Protein AF-A0A0W0WQD1-F1 (afdb_monomer_lite)

Structure (mmCIF, N/CA/C/O backbone):
data_AF-A0A0W0WQD1-F1
#
_entry.id   AF-A0A0W0WQD1-F1
#
loop_
_atom_site.group_PDB
_atom_site.id
_atom_site.type_symbol
_atom_site.label_atom_id
_atom_site.label_alt_id
_atom_site.label_comp_id
_atom_site.label_asym_id
_atom_site.label_entity_id
_atom_site.label_seq_id
_atom_site.pdbx_PDB_ins_code
_atom_site.Cartn_x
_atom_site.Cartn_y
_atom_site.Cartn_z
_atom_site.occupancy
_atom_site.B_iso_or_equiv
_atom_site.auth_seq_id
_atom_site.auth_comp_id
_atom_site.auth_asym_id
_atom_site.auth_atom_id
_atom_site.pdbx_PDB_model_num
ATOM 1 N N . MET A 1 1 ? 31.471 -8.391 -26.612 1.00 75.56 1 MET A N 1
ATOM 2 C CA . MET A 1 1 ? 30.830 -8.882 -25.367 1.00 75.56 1 MET A CA 1
ATOM 3 C C . MET A 1 1 ? 31.229 -8.081 -24.124 1.00 75.56 1 MET A C 1
ATOM 5 O O . MET A 1 1 ? 30.337 -7.552 -23.484 1.00 75.56 1 MET A O 1
ATOM 9 N N . LYS A 1 2 ? 32.525 -7.912 -23.798 1.00 87.12 2 LYS A N 1
ATOM 10 C CA . LYS A 1 2 ? 32.964 -7.146 -22.604 1.00 87.12 2 LYS A CA 1
ATOM 11 C C . LYS A 1 2 ? 32.498 -5.682 -22.585 1.00 87.12 2 LYS A C 1
ATOM 13 O O . LYS A 1 2 ? 31.957 -5.241 -21.582 1.00 87.12 2 LYS A O 1
ATOM 18 N N . ILE A 1 3 ? 32.649 -4.962 -23.701 1.00 92.75 3 ILE A N 1
ATOM 19 C CA . ILE A 1 3 ? 32.207 -3.558 -23.816 1.00 92.75 3 ILE A CA 1
ATOM 20 C C . ILE A 1 3 ? 30.686 -3.452 -23.641 1.00 92.75 3 ILE A C 1
ATOM 22 O O . ILE A 1 3 ? 30.219 -2.634 -22.865 1.00 92.75 3 ILE A O 1
ATOM 26 N N . PHE A 1 4 ? 29.921 -4.343 -24.280 1.00 93.69 4 PHE A N 1
ATOM 27 C CA . PHE A 1 4 ? 28.462 -4.395 -24.138 1.00 93.69 4 PHE A CA 1
ATOM 28 C C . PHE A 1 4 ? 28.016 -4.640 -22.686 1.00 93.69 4 PHE A C 1
ATOM 30 O O . PHE A 1 4 ? 27.150 -3.933 -22.182 1.00 93.69 4 PHE A O 1
ATOM 37 N N . LEU A 1 5 ? 28.645 -5.592 -21.988 1.00 94.31 5 LEU A N 1
ATOM 38 C CA . LEU A 1 5 ? 28.373 -5.848 -20.569 1.00 94.31 5 LEU A CA 1
ATOM 39 C C . LEU A 1 5 ? 28.715 -4.638 -19.687 1.00 94.31 5 LEU A C 1
ATOM 41 O O . LEU A 1 5 ? 27.951 -4.307 -18.784 1.00 94.31 5 LEU A O 1
ATOM 45 N N . LEU A 1 6 ? 29.830 -3.955 -19.969 1.00 95.81 6 LEU A N 1
ATOM 46 C CA . LEU A 1 6 ? 30.227 -2.746 -19.247 1.00 95.81 6 LEU A CA 1
ATOM 47 C C . LEU A 1 6 ? 29.213 -1.612 -19.451 1.00 95.81 6 LEU A C 1
ATOM 49 O O . LEU A 1 6 ? 28.844 -0.945 -18.489 1.00 95.81 6 LEU A O 1
ATOM 53 N N . SER A 1 7 ? 28.718 -1.428 -20.677 1.00 93.62 7 SER A N 1
ATOM 54 C CA . SER A 1 7 ? 27.679 -0.441 -20.980 1.00 93.62 7 SER A CA 1
ATOM 55 C C . SER A 1 7 ? 26.364 -0.739 -20.254 1.00 93.62 7 SER A C 1
ATOM 57 O O . SER A 1 7 ? 25.750 0.183 -19.724 1.00 93.62 7 SER A O 1
ATOM 59 N N . LEU A 1 8 ? 25.948 -2.009 -20.173 1.00 95.19 8 LEU A N 1
ATOM 60 C CA . LEU A 1 8 ? 24.752 -2.404 -19.417 1.00 95.19 8 LEU A CA 1
ATOM 61 C C . LEU A 1 8 ? 24.898 -2.122 -17.917 1.00 95.19 8 LEU A C 1
ATOM 63 O O . LEU A 1 8 ? 23.981 -1.577 -17.304 1.00 95.19 8 LEU A O 1
ATOM 67 N N . LEU A 1 9 ? 26.056 -2.448 -17.336 1.00 95.69 9 LEU A N 1
ATOM 68 C CA . LEU A 1 9 ? 26.356 -2.152 -15.934 1.00 95.69 9 LEU A CA 1
ATOM 69 C C . LEU A 1 9 ? 26.352 -0.647 -15.660 1.00 95.69 9 LEU A C 1
ATOM 71 O O . LEU A 1 9 ? 25.719 -0.205 -14.703 1.00 95.69 9 LEU A O 1
ATOM 75 N N . LEU A 1 10 ? 27.004 0.143 -16.517 1.00 96.44 10 LEU A N 1
ATOM 76 C CA . LEU A 1 10 ? 27.026 1.598 -16.385 1.00 96.44 10 LEU A CA 1
ATOM 77 C C . LEU A 1 10 ? 25.613 2.188 -16.478 1.00 96.44 10 LEU A C 1
ATOM 79 O O . LEU A 1 10 ? 25.259 3.050 -15.680 1.00 96.44 10 LEU A O 1
ATOM 83 N N . GLY A 1 11 ? 24.790 1.686 -17.402 1.00 95.31 11 GLY A N 1
ATOM 84 C CA . GLY A 1 11 ? 23.385 2.073 -17.517 1.00 95.31 11 GLY A CA 1
ATOM 85 C C . GLY A 1 11 ? 22.581 1.749 -16.256 1.00 95.31 11 GLY A C 1
ATOM 86 O O . GLY A 1 11 ? 21.853 2.605 -15.761 1.00 95.31 11 GLY A O 1
ATOM 87 N N . ALA A 1 12 ? 22.747 0.551 -15.688 1.00 92.69 12 ALA A N 1
ATOM 88 C CA . ALA A 1 12 ? 22.064 0.159 -14.456 1.00 92.69 12 ALA A CA 1
ATOM 89 C C . ALA A 1 12 ? 22.465 1.042 -13.261 1.00 92.69 12 ALA A C 1
ATOM 91 O O . ALA A 1 12 ? 21.597 1.488 -12.511 1.00 92.69 12 ALA A O 1
ATOM 92 N N . VAL A 1 13 ? 23.761 1.346 -13.115 1.00 94.56 13 VAL A N 1
ATOM 93 C CA . VAL A 1 13 ? 24.268 2.263 -12.079 1.00 94.56 13 VAL A CA 1
ATOM 94 C C . VAL A 1 13 ? 23.736 3.680 -12.294 1.00 94.56 13 VAL A C 1
ATOM 96 O O . VAL A 1 13 ? 23.320 4.336 -11.344 1.00 94.56 13 VAL A O 1
ATOM 99 N N . LEU A 1 14 ? 23.691 4.159 -13.537 1.00 95.12 14 LEU A N 1
ATOM 100 C CA . LEU A 1 14 ? 23.145 5.480 -13.832 1.00 95.12 14 LEU A CA 1
ATOM 101 C C . LEU A 1 14 ? 21.660 5.570 -13.452 1.00 95.12 14 LEU A C 1
ATOM 103 O O . LEU A 1 14 ? 21.243 6.558 -12.851 1.00 95.12 14 LEU A O 1
ATOM 107 N N . VAL A 1 15 ? 20.870 4.531 -13.742 1.00 91.62 15 VAL A N 1
ATOM 108 C CA . VAL A 1 15 ? 19.455 4.477 -13.349 1.00 91.62 15 VAL A CA 1
ATOM 109 C C . VAL A 1 15 ? 19.307 4.541 -11.830 1.00 91.62 15 VAL A C 1
ATOM 111 O O . VAL A 1 15 ? 18.496 5.328 -11.348 1.00 91.62 15 VAL A O 1
ATOM 114 N N . THR A 1 16 ? 20.085 3.779 -11.056 1.00 90.25 16 THR A N 1
ATOM 115 C CA . THR A 1 16 ? 19.981 3.818 -9.585 1.00 90.25 16 THR A CA 1
ATOM 116 C C . THR A 1 16 ? 20.394 5.172 -9.011 1.00 90.25 16 THR A C 1
ATOM 118 O O . THR A 1 16 ? 19.722 5.673 -8.110 1.00 90.25 16 THR A O 1
ATOM 121 N N . VAL A 1 17 ? 21.431 5.805 -9.570 1.00 92.81 17 VAL A N 1
ATOM 122 C CA . VAL A 1 17 ? 21.848 7.168 -9.204 1.00 92.81 17 VAL A CA 1
ATOM 123 C C . VAL A 1 17 ? 20.726 8.170 -9.477 1.00 92.81 17 VAL A C 1
ATOM 125 O O . VAL A 1 17 ? 20.361 8.934 -8.586 1.00 92.81 17 VAL A O 1
ATOM 128 N N . ILE A 1 18 ? 20.116 8.137 -10.665 1.00 93.00 18 ILE A N 1
ATOM 129 C CA . ILE A 1 18 ? 18.986 9.017 -11.000 1.00 93.00 18 ILE A CA 1
ATOM 130 C C . ILE A 1 18 ? 17.827 8.800 -10.021 1.00 93.00 18 ILE A C 1
ATOM 132 O O . ILE A 1 18 ? 17.283 9.768 -9.495 1.00 93.00 18 ILE A O 1
ATOM 136 N N . MET A 1 19 ? 17.468 7.549 -9.724 1.00 91.19 19 MET A N 1
ATOM 137 C CA . MET A 1 19 ? 16.377 7.265 -8.786 1.00 91.19 19 MET A CA 1
ATOM 138 C C . MET A 1 19 ? 16.678 7.773 -7.371 1.00 91.19 19 MET A C 1
ATOM 140 O O . MET A 1 19 ? 15.763 8.233 -6.691 1.00 91.19 19 MET A O 1
ATOM 144 N N . HIS A 1 20 ? 17.940 7.735 -6.936 1.00 89.81 20 HIS A N 1
ATOM 145 C CA . HIS A 1 20 ? 18.350 8.258 -5.634 1.00 89.81 20 HIS A CA 1
ATOM 146 C C . HIS A 1 20 ? 18.206 9.784 -5.544 1.00 89.81 20 HIS A C 1
ATOM 148 O O . HIS A 1 20 ? 17.643 10.289 -4.574 1.00 89.81 20 HIS A O 1
ATOM 154 N N . PHE A 1 21 ? 18.670 10.520 -6.559 1.00 93.56 21 PHE A N 1
ATOM 155 C CA . PHE A 1 21 ? 18.615 11.989 -6.563 1.00 93.56 21 PHE A CA 1
ATOM 156 C C . PHE A 1 21 ? 17.235 12.554 -6.927 1.00 93.56 21 PHE A C 1
ATOM 158 O O . PHE A 1 21 ? 16.922 13.688 -6.569 1.00 93.56 21 PHE A O 1
ATOM 165 N N . PHE A 1 22 ? 16.385 11.769 -7.592 1.00 92.12 22 PHE A N 1
ATOM 166 C CA . PHE A 1 22 ? 15.058 12.196 -8.034 1.00 92.12 22 PHE A CA 1
ATOM 167 C C . PHE A 1 22 ? 13.954 11.220 -7.586 1.00 92.12 22 PHE A C 1
ATOM 169 O O . PHE A 1 22 ? 13.251 10.630 -8.416 1.00 92.12 22 PHE A O 1
ATOM 176 N N . PRO A 1 23 ? 13.713 11.078 -6.268 1.00 84.94 23 PRO A N 1
ATOM 177 C CA . PRO A 1 23 ? 12.810 10.060 -5.727 1.00 84.94 23 PRO A CA 1
ATOM 178 C C . PRO A 1 23 ? 11.335 10.268 -6.091 1.00 84.94 23 PRO A C 1
ATOM 180 O O . PRO A 1 23 ? 10.509 9.376 -5.919 1.00 84.94 23 PRO A O 1
ATOM 183 N N . LYS A 1 24 ? 10.979 11.439 -6.627 1.00 88.44 24 LYS A N 1
ATOM 184 C CA . LYS A 1 24 ? 9.610 11.756 -7.049 1.00 88.44 24 LYS A CA 1
ATOM 185 C C . LYS A 1 24 ? 9.290 11.358 -8.494 1.00 88.44 24 LYS A C 1
ATOM 187 O O . LYS A 1 24 ? 8.121 11.409 -8.856 1.00 88.44 24 LYS A O 1
ATOM 192 N N . ILE A 1 25 ? 10.261 10.919 -9.308 1.00 88.19 25 ILE A N 1
ATOM 193 C CA . ILE A 1 25 ? 10.026 10.567 -10.730 1.00 88.19 25 ILE A CA 1
ATOM 194 C C . ILE A 1 25 ? 8.904 9.531 -10.884 1.00 88.19 25 ILE A C 1
ATOM 196 O O . ILE A 1 25 ? 8.029 9.657 -11.747 1.00 88.19 25 ILE A O 1
ATOM 200 N N . ASN A 1 26 ? 8.904 8.528 -10.009 1.00 89.50 26 ASN A N 1
ATOM 201 C CA . ASN A 1 26 ? 7.939 7.433 -10.031 1.00 89.50 26 ASN A CA 1
ATOM 202 C C . ASN A 1 26 ? 6.811 7.594 -9.008 1.00 89.50 26 ASN A C 1
ATOM 204 O O . ASN A 1 26 ? 5.978 6.697 -8.878 1.00 89.50 26 ASN A O 1
ATOM 208 N N . TYR A 1 27 ? 6.744 8.738 -8.322 1.00 91.62 27 TYR A N 1
ATOM 209 C CA . TYR A 1 27 ? 5.624 9.029 -7.442 1.00 91.62 27 TYR A CA 1
ATOM 210 C C . TYR A 1 27 ? 4.354 9.232 -8.265 1.00 91.62 27 TYR A C 1
ATOM 212 O O . TYR A 1 27 ? 4.353 9.928 -9.285 1.00 91.62 27 TYR A O 1
ATOM 220 N N . ARG A 1 28 ? 3.259 8.631 -7.814 1.00 93.50 28 ARG A N 1
ATOM 221 C CA . ARG A 1 28 ? 1.928 8.799 -8.390 1.00 93.50 28 ARG A CA 1
ATOM 222 C C . ARG A 1 28 ? 0.925 8.908 -7.249 1.00 93.50 28 ARG A C 1
ATOM 224 O O . ARG A 1 28 ? 1.056 8.214 -6.239 1.00 93.50 28 ARG A O 1
ATOM 231 N N . SER A 1 29 ? -0.057 9.782 -7.428 1.00 93.94 29 SER A N 1
ATOM 232 C CA . SER A 1 29 ? -1.150 9.967 -6.477 1.00 93.94 29 SER A CA 1
ATOM 233 C C . SER A 1 29 ? -1.981 8.695 -6.322 1.00 93.94 29 SER A C 1
ATOM 235 O O . SER A 1 29 ? -1.924 7.794 -7.165 1.00 93.94 29 SER A O 1
ATOM 237 N N . MET A 1 30 ? -2.745 8.638 -5.233 1.00 95.75 30 MET A N 1
ATOM 238 C CA . MET A 1 30 ? -3.670 7.545 -4.959 1.00 95.75 30 MET A CA 1
ATOM 239 C C . MET A 1 30 ? -4.612 7.331 -6.154 1.00 95.75 30 MET A C 1
ATOM 241 O O . MET A 1 30 ? -5.152 8.314 -6.666 1.00 95.75 30 MET A O 1
ATOM 245 N N . PRO A 1 31 ? -4.798 6.086 -6.629 1.00 94.06 31 PRO A N 1
ATOM 246 C CA . PRO A 1 31 ? -5.745 5.820 -7.701 1.00 94.06 31 PRO A CA 1
ATOM 247 C C . PRO A 1 31 ? -7.178 6.085 -7.226 1.00 94.06 31 PRO A C 1
ATOM 249 O O . PRO A 1 31 ? -7.544 5.730 -6.104 1.00 94.06 31 PRO A O 1
ATOM 252 N N . GLU A 1 32 ? -7.988 6.683 -8.097 1.00 93.56 32 GLU A N 1
ATOM 253 C CA . GLU A 1 32 ? -9.424 6.853 -7.863 1.00 93.56 32 GLU A CA 1
ATOM 254 C C . GLU A 1 32 ? -10.094 5.491 -7.623 1.00 93.56 32 GLU A C 1
ATOM 256 O O . GLU A 1 32 ? -9.730 4.491 -8.248 1.00 93.56 32 GLU A O 1
ATOM 261 N N . GLY A 1 33 ? -11.054 5.443 -6.697 1.00 94.00 33 GLY A N 1
ATOM 262 C CA . GLY A 1 33 ? -11.783 4.217 -6.364 1.00 94.00 33 GLY A CA 1
ATOM 263 C C . GLY A 1 33 ? -11.055 3.259 -5.411 1.00 94.00 33 GLY A C 1
ATOM 264 O O . GLY A 1 33 ? -11.589 2.186 -5.122 1.00 94.00 33 GLY A O 1
ATOM 265 N N . LEU A 1 34 ? -9.848 3.588 -4.918 1.00 95.62 34 LEU A N 1
ATOM 266 C CA . LEU A 1 34 ? -9.084 2.698 -4.029 1.00 95.62 34 LEU A CA 1
ATOM 267 C C . LEU A 1 34 ? -9.877 2.324 -2.768 1.00 95.62 34 LEU A C 1
ATOM 269 O O . LEU A 1 34 ? -10.024 1.138 -2.457 1.00 95.62 34 LEU A O 1
ATOM 273 N N . CYS A 1 35 ? -10.390 3.320 -2.045 1.00 96.25 35 CYS A N 1
ATOM 274 C CA . CYS A 1 35 ? -11.122 3.099 -0.798 1.00 96.25 35 CYS A CA 1
ATOM 275 C C . CYS A 1 35 ? -12.475 2.420 -1.036 1.00 96.25 35 CYS A C 1
ATOM 277 O O . CYS A 1 35 ? -12.977 1.704 -0.173 1.00 96.25 35 CYS A O 1
ATOM 279 N N . GLU A 1 36 ? -13.043 2.560 -2.225 1.00 94.75 36 GLU A N 1
ATOM 280 C CA . GLU A 1 36 ? -14.289 1.931 -2.653 1.00 94.75 36 GLU A CA 1
ATOM 281 C C . GLU A 1 36 ? -14.065 0.506 -3.183 1.00 94.75 36 GLU A C 1
ATOM 283 O O . GLU A 1 36 ? -15.028 -0.205 -3.459 1.00 94.75 36 GLU A O 1
ATOM 288 N N . GLY A 1 37 ? -12.804 0.078 -3.344 1.00 87.75 37 GLY A N 1
ATOM 289 C CA . GLY A 1 37 ? -12.461 -1.205 -3.964 1.00 87.75 37 GLY A CA 1
ATOM 290 C C . GLY A 1 37 ? -12.812 -1.263 -5.455 1.00 87.75 37 GLY A C 1
ATOM 291 O O . GLY A 1 37 ? -12.911 -2.345 -6.028 1.00 87.75 37 GLY A O 1
ATOM 292 N N . GLN A 1 38 ? -13.004 -0.104 -6.086 1.00 91.12 38 GLN A N 1
ATOM 293 C CA . GLN A 1 38 ? -13.417 0.052 -7.478 1.00 91.12 38 GLN A CA 1
ATOM 294 C C . GLN A 1 38 ? -12.197 0.315 -8.362 1.00 91.12 38 GLN A C 1
ATOM 296 O O . GLN A 1 38 ? -12.034 1.385 -8.943 1.00 91.12 38 GLN A O 1
ATOM 301 N N . LEU A 1 39 ? -11.314 -0.679 -8.453 1.00 91.00 39 LEU A N 1
ATOM 302 C CA . LEU A 1 39 ? -10.122 -0.624 -9.296 1.00 91.00 39 LEU A CA 1
ATOM 303 C C . LEU A 1 39 ? -10.320 -1.419 -10.589 1.00 91.00 39 LEU A C 1
ATOM 305 O O . LEU A 1 39 ? -11.145 -2.328 -10.686 1.00 91.00 39 LEU A O 1
ATOM 309 N N . SER A 1 40 ? -9.551 -1.070 -11.622 1.00 85.56 40 SER A N 1
ATOM 310 C CA . SER A 1 40 ? -9.645 -1.747 -12.914 1.00 85.56 40 SER A CA 1
ATOM 311 C C . SER A 1 40 ? -9.197 -3.206 -12.811 1.00 85.56 40 SER A C 1
ATOM 313 O O . SER A 1 40 ? -8.039 -3.489 -12.502 1.00 85.56 40 SER A O 1
ATOM 315 N N . SER A 1 41 ? -10.067 -4.130 -13.219 1.00 81.62 41 SER A N 1
ATOM 316 C CA . SER A 1 41 ? -9.758 -5.563 -13.339 1.00 81.62 41 SER A CA 1
ATOM 317 C C . SER A 1 41 ? -8.673 -5.890 -14.375 1.00 81.62 41 SER A C 1
ATOM 319 O O . SER A 1 41 ? -8.216 -7.026 -14.453 1.00 81.62 41 SER A O 1
ATOM 321 N N . LYS A 1 42 ? -8.235 -4.910 -15.180 1.00 84.88 42 LYS A N 1
ATOM 322 C CA . LYS A 1 42 ? -7.183 -5.090 -16.191 1.00 84.88 42 LYS A CA 1
ATOM 323 C C . LYS A 1 42 ? -5.779 -5.217 -15.602 1.00 84.88 42 LYS A C 1
ATOM 325 O O . LYS A 1 42 ? -4.872 -5.560 -16.350 1.00 84.88 42 LYS A O 1
ATOM 330 N N . LYS A 1 43 ? -5.562 -4.868 -14.333 1.00 86.06 43 LYS A N 1
A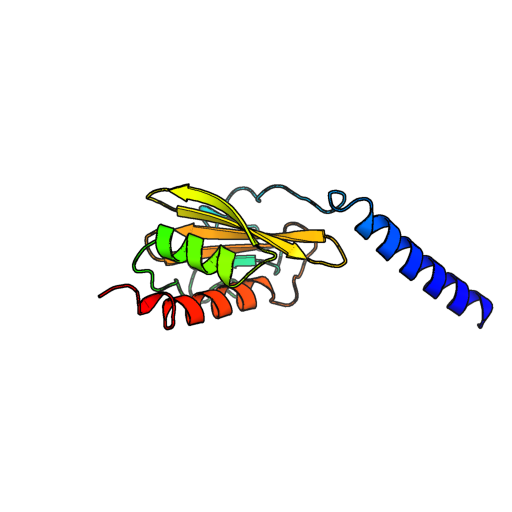TOM 331 C CA . LYS A 1 43 ? -4.252 -4.974 -13.676 1.00 86.06 43 LYS A CA 1
ATOM 332 C C . LYS A 1 43 ? -4.320 -6.008 -12.568 1.00 86.06 43 LYS A C 1
ATOM 334 O O . LYS A 1 43 ? -5.326 -6.068 -11.879 1.00 86.06 43 LYS A O 1
ATOM 339 N N . THR A 1 44 ? -3.230 -6.739 -12.358 1.00 88.69 44 THR A N 1
ATOM 340 C CA . THR A 1 44 ? -3.114 -7.752 -11.295 1.00 88.69 44 THR A CA 1
ATOM 341 C C . THR A 1 44 ? -2.401 -7.216 -10.053 1.00 88.69 44 THR A C 1
ATOM 343 O O . THR A 1 44 ? -2.018 -7.983 -9.177 1.00 88.69 44 THR A O 1
ATOM 346 N N . ASN A 1 45 ? -2.125 -5.912 -10.015 1.00 92.44 45 ASN A N 1
ATOM 347 C CA . ASN A 1 45 ? -1.245 -5.262 -9.047 1.00 92.44 45 ASN A CA 1
ATOM 348 C C . ASN A 1 45 ? -2.003 -4.602 -7.885 1.00 92.44 45 ASN A C 1
ATOM 350 O O . ASN A 1 45 ? -1.514 -3.635 -7.300 1.00 92.44 45 ASN A O 1
ATOM 354 N N . TRP A 1 46 ? -3.207 -5.081 -7.584 1.00 96.12 46 TRP A N 1
ATOM 355 C CA . TRP A 1 46 ? -4.034 -4.579 -6.496 1.00 96.12 46 TRP A CA 1
ATOM 356 C C . TRP A 1 46 ? -4.801 -5.713 -5.824 1.00 96.12 46 TRP A C 1
ATOM 358 O O . TRP A 1 46 ? -4.934 -6.809 -6.362 1.00 96.12 46 TRP A O 1
ATOM 368 N N . VAL A 1 47 ? -5.288 -5.449 -4.620 1.00 97.44 47 VAL A N 1
ATOM 369 C CA . VAL A 1 47 ? -6.153 -6.350 -3.863 1.00 97.44 47 VAL A CA 1
ATOM 370 C C . VAL A 1 47 ? -7.227 -5.554 -3.143 1.00 97.44 47 VAL A C 1
ATOM 372 O O . VAL A 1 47 ? -7.020 -4.388 -2.806 1.00 97.44 47 VAL A O 1
ATOM 375 N N . SER A 1 48 ? -8.373 -6.174 -2.888 1.00 97.88 48 SER A N 1
ATOM 376 C CA . SER A 1 48 ? -9.429 -5.580 -2.075 1.00 97.88 48 SER A CA 1
ATOM 377 C C . SER A 1 48 ? -10.253 -6.641 -1.361 1.00 97.88 48 SER A C 1
ATOM 379 O O . SER A 1 48 ? -10.481 -7.729 -1.871 1.00 97.88 48 SER A O 1
ATOM 381 N N . SER A 1 49 ? -10.740 -6.301 -0.181 1.00 97.94 49 SER A N 1
ATOM 382 C CA . SER A 1 49 ? -11.756 -7.074 0.541 1.00 97.94 49 SER A CA 1
ATOM 383 C C . SER A 1 49 ? -13.184 -6.798 0.065 1.00 97.94 49 SER A C 1
ATOM 385 O O . SER A 1 49 ? -14.104 -7.526 0.424 1.00 97.94 49 SER A O 1
ATOM 387 N N . GLN A 1 50 ? -13.372 -5.766 -0.764 1.00 96.19 50 GLN A N 1
ATOM 388 C CA . GLN A 1 50 ? -14.683 -5.301 -1.231 1.00 96.19 50 GLN A CA 1
ATOM 389 C C . GLN A 1 50 ? -15.105 -5.936 -2.567 1.00 96.19 50 GLN A C 1
ATOM 391 O O . GLN A 1 50 ? -16.178 -5.638 -3.088 1.00 96.19 50 GLN A O 1
ATOM 396 N N . VAL A 1 51 ? -14.281 -6.825 -3.128 1.00 95.94 51 VAL A N 1
ATOM 397 C CA . VAL A 1 51 ? -14.644 -7.654 -4.287 1.00 95.94 51 VAL A CA 1
ATOM 398 C C . VAL A 1 51 ? -15.189 -9.012 -3.840 1.00 95.94 51 VAL A C 1
ATOM 400 O O . VAL A 1 51 ? -15.108 -9.390 -2.673 1.00 95.94 51 VAL A O 1
ATOM 403 N N . LYS A 1 52 ? -15.759 -9.778 -4.775 1.00 95.81 52 LYS A N 1
ATOM 404 C CA . LYS A 1 52 ? -16.275 -11.124 -4.482 1.00 95.81 52 LYS A CA 1
ATOM 405 C C . LYS A 1 52 ? -15.147 -12.026 -3.975 1.00 95.81 52 LYS A C 1
ATOM 407 O O . LYS A 1 52 ? -14.065 -12.015 -4.543 1.00 95.81 52 LYS A O 1
ATOM 412 N N . ARG A 1 53 ? -15.433 -12.901 -3.003 1.00 96.56 53 ARG A N 1
ATOM 413 C CA . ARG A 1 53 ? -14.464 -13.890 -2.477 1.00 96.56 53 ARG A CA 1
ATOM 414 C C . ARG A 1 53 ? -13.828 -14.791 -3.539 1.00 96.56 53 ARG A C 1
ATOM 416 O O . ARG A 1 53 ? -12.726 -15.286 -3.345 1.00 96.56 53 ARG A O 1
ATOM 423 N N . THR A 1 54 ? -14.529 -15.019 -4.647 1.00 96.25 54 THR A N 1
ATOM 424 C CA . THR A 1 54 ? -14.051 -15.818 -5.784 1.00 96.25 54 THR A CA 1
ATOM 425 C C . THR A 1 54 ? -13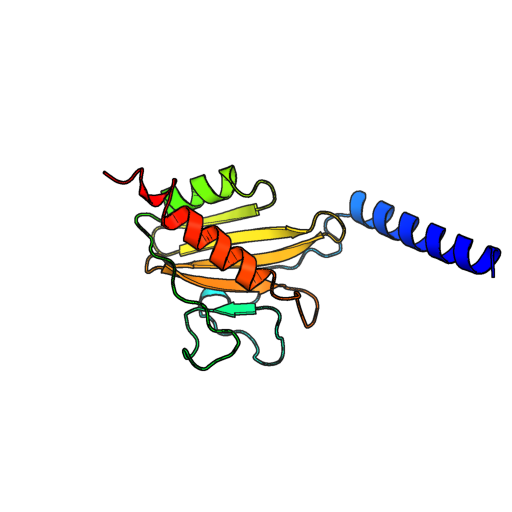.146 -15.034 -6.740 1.00 96.25 54 THR A C 1
ATOM 427 O O . THR A 1 54 ? -12.649 -15.610 -7.702 1.00 96.25 54 THR A O 1
ATOM 430 N N . ASP A 1 55 ? -12.980 -13.725 -6.538 1.00 95.25 55 ASP A N 1
ATOM 431 C CA . ASP A 1 55 ? -12.120 -12.871 -7.355 1.00 95.25 55 ASP A CA 1
ATOM 432 C C . ASP A 1 55 ? -10.648 -13.045 -6.954 1.00 95.25 55 ASP A C 1
ATOM 434 O O . ASP A 1 55 ? -10.310 -13.117 -5.772 1.00 95.25 55 ASP A O 1
ATOM 438 N N . THR A 1 56 ? -9.742 -13.065 -7.930 1.00 94.06 56 THR A N 1
ATOM 439 C CA . THR A 1 56 ? -8.296 -13.192 -7.690 1.00 94.06 56 THR A CA 1
ATOM 440 C C . THR A 1 56 ? -7.700 -12.012 -6.919 1.00 94.06 56 THR A C 1
ATOM 442 O O . THR A 1 56 ? -6.642 -12.154 -6.304 1.00 94.06 56 THR A O 1
ATOM 445 N N . HIS A 1 57 ? -8.360 -10.853 -6.929 1.00 95.94 57 HIS A N 1
ATOM 446 C CA . HIS A 1 57 ? -7.956 -9.665 -6.172 1.00 95.94 57 HIS A CA 1
ATOM 447 C C . HIS A 1 57 ? -8.467 -9.698 -4.726 1.00 95.94 57 HIS A C 1
ATOM 449 O O . HIS A 1 57 ? -8.084 -8.846 -3.926 1.00 95.94 57 HIS A O 1
ATOM 455 N N . TYR A 1 58 ? -9.297 -10.678 -4.358 1.00 97.00 58 TYR A N 1
ATOM 456 C CA . TYR A 1 58 ? -9.878 -10.738 -3.025 1.00 97.00 58 TYR A CA 1
ATOM 457 C C . TYR A 1 58 ? -8.823 -10.964 -1.934 1.00 97.00 58 TYR A C 1
ATOM 459 O O . TYR A 1 58 ? -7.957 -11.836 -2.058 1.00 97.00 58 TYR A O 1
ATOM 467 N N . VAL A 1 59 ? -8.921 -10.207 -0.843 1.00 97.56 59 VAL A N 1
ATOM 468 C CA . VAL A 1 59 ? -8.212 -10.430 0.429 1.00 97.56 59 VAL A CA 1
ATOM 469 C C . VAL A 1 59 ? -9.213 -10.391 1.577 1.00 97.56 59 VAL A C 1
ATOM 471 O O . VAL A 1 59 ? -10.159 -9.612 1.544 1.00 97.56 59 VAL A O 1
ATOM 474 N N . GLU A 1 60 ? -9.002 -11.199 2.615 1.00 97.00 60 GLU A N 1
ATOM 475 C CA . GLU A 1 60 ? -9.858 -11.130 3.805 1.00 97.00 60 GLU A CA 1
ATOM 476 C C . GLU A 1 60 ? -9.706 -9.768 4.509 1.00 97.00 60 GLU A C 1
ATOM 478 O O . GLU A 1 60 ? -8.562 -9.299 4.647 1.00 97.00 60 GLU A O 1
ATOM 483 N N . PRO A 1 61 ? -10.817 -9.167 4.992 1.00 96.62 61 PRO A N 1
ATOM 484 C CA . PRO A 1 61 ? -10.786 -7.979 5.837 1.00 96.62 61 PRO A CA 1
ATOM 485 C C . PRO A 1 61 ? -9.834 -8.128 7.029 1.00 96.62 61 PRO A C 1
ATOM 487 O O . PRO A 1 61 ? -9.565 -9.227 7.531 1.00 96.62 61 PRO A O 1
ATOM 490 N N . LEU A 1 62 ? -9.321 -6.997 7.497 1.00 95.62 62 LEU A N 1
ATOM 491 C CA . LEU A 1 62 ? -8.534 -6.928 8.720 1.00 95.62 62 LEU A CA 1
ATOM 492 C C . LEU A 1 62 ? -9.467 -6.993 9.932 1.00 95.62 62 LEU A C 1
ATOM 494 O O . LEU A 1 62 ? -10.582 -6.487 9.903 1.00 95.62 62 LEU A O 1
ATOM 498 N N . ARG A 1 63 ? -9.009 -7.605 11.024 1.00 92.75 63 ARG A N 1
ATOM 499 C CA . ARG A 1 63 ? -9.708 -7.524 12.312 1.00 92.75 63 ARG A CA 1
ATOM 500 C C . ARG A 1 63 ? -9.117 -6.351 13.072 1.00 92.75 63 ARG A C 1
ATOM 502 O O . ARG A 1 63 ? -7.995 -6.464 13.552 1.00 92.75 63 ARG A O 1
ATOM 509 N N . LEU A 1 64 ? -9.833 -5.235 13.103 1.00 87.69 64 LEU A N 1
ATOM 510 C CA . LEU A 1 64 ? -9.367 -3.996 13.717 1.00 87.69 64 LEU A CA 1
ATOM 511 C C . LEU A 1 64 ? -10.076 -3.770 15.047 1.00 87.69 64 LEU A C 1
ATOM 513 O O . LEU A 1 64 ? -11.286 -3.961 15.139 1.00 87.69 64 LEU A O 1
ATOM 517 N N . SER A 1 65 ? -9.320 -3.351 16.055 1.00 78.62 65 SER A N 1
ATOM 518 C CA . SER A 1 65 ? -9.855 -2.800 17.301 1.00 78.62 65 SER A CA 1
ATOM 519 C C . SER A 1 65 ? -10.041 -1.290 17.170 1.00 78.62 65 SER A C 1
ATOM 521 O O . SER A 1 65 ? -11.135 -0.774 17.379 1.00 78.62 65 SER A O 1
ATOM 523 N N . ASP A 1 66 ? -8.974 -0.603 16.763 1.00 87.62 66 ASP A N 1
ATOM 524 C CA . ASP A 1 66 ? -8.912 0.848 16.649 1.00 87.62 66 ASP A CA 1
ATOM 525 C C . ASP A 1 66 ? -7.997 1.289 15.490 1.00 87.62 66 ASP A C 1
ATOM 527 O O . ASP A 1 66 ? -6.930 0.713 15.241 1.00 87.62 66 ASP A O 1
ATOM 531 N N . ILE A 1 67 ? -8.428 2.319 14.759 1.00 91.44 67 ILE A N 1
ATOM 532 C CA . ILE A 1 67 ? -7.766 2.771 13.532 1.00 91.44 67 ILE A CA 1
ATOM 533 C C . ILE A 1 67 ? -6.558 3.671 13.814 1.00 91.44 67 ILE A C 1
ATOM 535 O O . ILE A 1 67 ? -5.572 3.625 13.073 1.00 91.44 67 ILE A O 1
ATOM 539 N N . GLU A 1 68 ? -6.586 4.441 14.905 1.00 91.62 68 GLU A N 1
ATOM 540 C CA . GLU A 1 68 ? -5.461 5.284 15.318 1.00 91.62 68 GLU A CA 1
ATOM 541 C C . GLU A 1 68 ? -4.297 4.436 15.838 1.00 91.62 68 GLU A C 1
ATOM 543 O O . GLU A 1 68 ? -3.137 4.639 15.463 1.00 91.62 68 GLU A O 1
ATOM 548 N N . THR A 1 69 ? -4.612 3.420 16.639 1.00 90.06 69 THR A N 1
ATOM 549 C CA . THR A 1 69 ? -3.663 2.414 17.122 1.00 90.06 69 THR A CA 1
ATOM 550 C C . THR A 1 69 ? -2.998 1.701 15.951 1.00 90.06 69 THR A C 1
ATOM 552 O O . THR A 1 69 ? -1.766 1.600 15.904 1.00 90.06 69 THR A O 1
ATOM 555 N N . LEU A 1 70 ? -3.782 1.289 14.945 1.00 91.56 70 LEU A N 1
ATOM 556 C CA . LEU A 1 70 ? -3.232 0.737 13.712 1.00 91.56 70 LEU A CA 1
ATOM 557 C C . LEU A 1 70 ? -2.294 1.737 13.025 1.00 91.56 70 LEU A C 1
ATOM 559 O O . LEU A 1 70 ? -1.185 1.357 12.654 1.00 91.56 70 LEU A O 1
ATOM 563 N N . ALA A 1 71 ? -2.688 3.005 12.883 1.00 94.00 71 ALA A N 1
ATOM 564 C CA . ALA A 1 71 ? -1.859 4.027 12.244 1.00 94.00 71 ALA A CA 1
ATOM 565 C C . ALA A 1 71 ? -0.481 4.162 12.903 1.00 94.00 71 ALA A C 1
ATOM 567 O O . ALA A 1 71 ? 0.548 4.201 12.219 1.00 94.00 71 ALA A O 1
ATOM 568 N N . ASN A 1 72 ? -0.452 4.204 14.234 1.00 91.56 72 ASN A N 1
ATOM 569 C CA . ASN A 1 72 ? 0.779 4.294 15.013 1.00 91.56 72 ASN A CA 1
ATOM 570 C C . ASN A 1 72 ? 1.635 3.034 14.852 1.00 91.56 72 ASN A C 1
ATOM 572 O O . ASN A 1 72 ? 2.844 3.120 14.618 1.00 91.56 72 ASN A O 1
ATOM 576 N N . CYS A 1 73 ? 1.002 1.863 14.875 1.00 91.56 73 CYS A N 1
ATOM 577 C CA . CYS A 1 73 ? 1.662 0.596 14.600 1.00 91.56 73 CYS A CA 1
ATOM 578 C C . CYS A 1 73 ? 2.277 0.530 13.198 1.00 91.56 73 CYS A C 1
ATOM 580 O O . CYS A 1 73 ? 3.417 0.084 13.050 1.00 91.56 73 CYS A O 1
ATOM 582 N N . LEU A 1 74 ? 1.561 0.993 12.171 1.00 93.12 74 LEU A N 1
ATOM 583 C CA . LEU A 1 74 ? 2.055 1.007 10.797 1.00 93.12 74 LEU A CA 1
ATOM 584 C C . LEU A 1 74 ? 3.300 1.889 10.667 1.00 93.12 74 LEU A C 1
ATOM 586 O O . LEU A 1 74 ? 4.292 1.443 10.092 1.00 93.12 74 LEU A O 1
ATOM 590 N N . LYS A 1 75 ? 3.294 3.085 11.268 1.00 92.44 75 LYS A N 1
ATOM 591 C CA . LYS A 1 75 ? 4.464 3.982 11.301 1.00 92.44 75 LYS A CA 1
ATOM 592 C C . LYS A 1 75 ? 5.676 3.326 11.972 1.00 92.44 75 LYS A C 1
ATOM 594 O O . LYS A 1 75 ? 6.796 3.475 11.492 1.00 92.44 75 LYS A O 1
ATOM 599 N N . LEU A 1 76 ? 5.460 2.581 13.059 1.00 91.06 76 LEU A N 1
ATOM 600 C CA . LEU A 1 76 ? 6.532 1.913 13.801 1.00 91.06 76 LEU A CA 1
ATOM 601 C C . LEU A 1 76 ? 7.096 0.689 13.061 1.00 91.06 76 LEU A C 1
ATOM 603 O O . LEU A 1 76 ? 8.304 0.458 13.065 1.00 91.06 76 LEU A O 1
ATOM 607 N N . LYS A 1 77 ? 6.225 -0.131 12.462 1.00 91.88 77 LYS A N 1
ATOM 608 C CA . LYS A 1 77 ? 6.593 -1.432 11.876 1.00 91.88 77 LYS A CA 1
ATOM 609 C C . LYS A 1 77 ? 6.971 -1.352 10.402 1.00 91.88 77 LYS A C 1
ATOM 611 O O . LYS A 1 77 ? 7.732 -2.196 9.933 1.00 91.88 77 LYS A O 1
ATOM 616 N N . PHE A 1 78 ? 6.510 -0.325 9.691 1.00 92.06 78 PHE A N 1
ATOM 617 C CA . PHE A 1 78 ? 6.841 -0.083 8.291 1.00 92.06 78 PHE A CA 1
ATOM 618 C C . PHE A 1 78 ? 7.477 1.303 8.121 1.00 92.06 78 PHE A C 1
ATOM 620 O O . PHE A 1 78 ? 6.807 2.234 7.685 1.00 92.06 78 PHE A O 1
ATOM 627 N N . PRO A 1 79 ? 8.792 1.456 8.366 1.00 87.88 79 PRO A N 1
ATOM 628 C CA . PRO A 1 79 ? 9.473 2.753 8.260 1.00 87.88 79 PRO A CA 1
ATOM 629 C C . PRO A 1 79 ? 9.387 3.409 6.871 1.00 87.88 79 PRO A C 1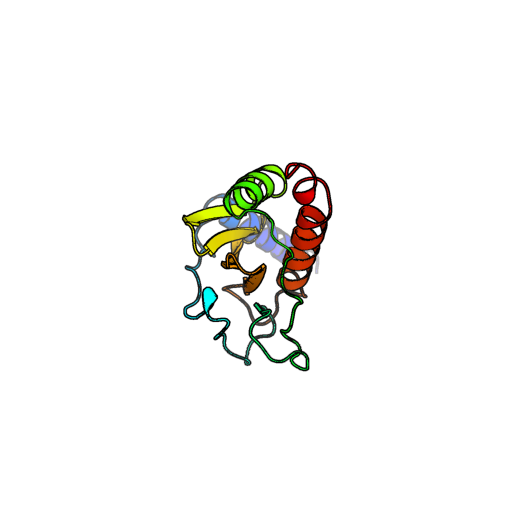
ATOM 631 O O . PRO A 1 79 ? 9.594 4.607 6.728 1.00 87.88 79 PRO A O 1
ATOM 634 N N . SER A 1 80 ? 9.119 2.621 5.825 1.00 89.38 80 SER A N 1
ATOM 635 C CA . SER A 1 80 ? 8.925 3.099 4.450 1.00 89.38 80 SER A CA 1
ATOM 636 C C . SER A 1 80 ? 7.472 3.455 4.117 1.00 89.38 80 SER A C 1
ATOM 638 O O . SER A 1 80 ? 7.172 3.737 2.956 1.00 89.38 80 SER A O 1
ATOM 640 N N . MET A 1 81 ? 6.558 3.343 5.083 1.00 93.69 81 MET A N 1
ATOM 641 C CA . MET A 1 81 ? 5.150 3.681 4.928 1.00 93.69 81 MET A CA 1
ATOM 642 C C . MET A 1 81 ? 4.901 5.097 5.443 1.00 93.69 81 MET A C 1
ATOM 644 O O . MET A 1 81 ? 5.331 5.472 6.529 1.00 93.69 81 MET A O 1
ATOM 648 N N . THR A 1 82 ? 4.191 5.886 4.650 1.00 95.94 82 THR A N 1
ATOM 649 C CA . THR A 1 82 ? 3.739 7.230 5.000 1.00 95.94 82 THR A CA 1
ATOM 650 C C . THR A 1 82 ? 2.229 7.194 5.153 1.00 95.94 82 THR A C 1
ATOM 652 O O . THR A 1 82 ? 1.519 6.900 4.196 1.00 95.94 82 THR A O 1
ATOM 655 N N . VAL A 1 83 ? 1.742 7.472 6.362 1.00 97.06 83 VAL A N 1
ATOM 656 C CA . VAL A 1 83 ? 0.310 7.637 6.636 1.00 97.06 83 VAL A CA 1
ATOM 657 C C . VAL A 1 83 ? -0.077 9.062 6.258 1.00 97.06 83 VAL A C 1
ATOM 659 O O . VAL A 1 83 ? 0.486 10.008 6.809 1.00 97.06 83 VAL A O 1
ATOM 662 N N . THR A 1 84 ? -0.994 9.211 5.306 1.00 96.75 84 THR A N 1
ATOM 663 C CA . THR 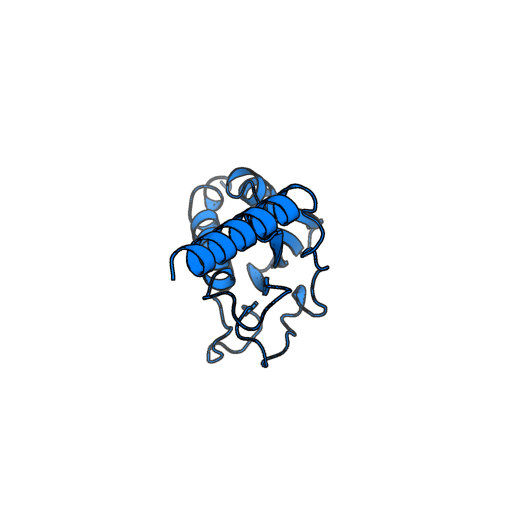A 1 84 ? -1.409 10.514 4.768 1.00 96.75 84 THR A CA 1
ATOM 664 C C . THR A 1 84 ? -2.682 11.030 5.416 1.00 96.75 84 THR A C 1
ATOM 666 O O . THR A 1 84 ? -2.827 12.236 5.574 1.00 96.75 84 THR A O 1
ATOM 669 N N . GLU A 1 85 ? -3.589 10.132 5.797 1.00 97.12 85 GLU A N 1
ATOM 670 C CA . GLU A 1 85 ? -4.859 10.489 6.420 1.00 97.12 85 GLU A CA 1
ATOM 671 C C . GLU A 1 85 ? -5.278 9.417 7.426 1.00 97.12 85 GLU A C 1
ATOM 673 O O . GLU A 1 85 ? -5.129 8.222 7.166 1.00 97.12 85 GLU A O 1
ATOM 678 N N . VAL A 1 86 ? -5.787 9.856 8.574 1.00 97.06 86 VAL A N 1
ATOM 679 C CA . VAL A 1 86 ? -6.433 9.016 9.586 1.00 97.06 86 VAL A CA 1
ATOM 680 C C . VAL A 1 86 ? -7.624 9.800 10.111 1.00 97.06 86 VAL A C 1
ATOM 682 O O . VAL A 1 86 ? -7.468 10.957 10.501 1.00 97.06 86 VAL A O 1
ATOM 685 N N . ASN A 1 87 ? -8.797 9.184 10.099 1.00 94.50 87 ASN A N 1
ATOM 686 C CA . ASN A 1 87 ? -10.015 9.720 10.692 1.00 94.50 87 ASN A CA 1
ATOM 687 C C . ASN A 1 87 ? -10.892 8.564 11.205 1.00 94.50 87 ASN A C 1
ATOM 689 O O . ASN A 1 87 ? -10.539 7.392 11.062 1.00 94.50 87 ASN A O 1
ATOM 693 N N . ASP A 1 88 ? -12.066 8.884 11.750 1.00 90.94 88 ASP A N 1
ATOM 694 C CA . ASP A 1 88 ? -12.987 7.899 12.336 1.00 90.94 88 ASP A CA 1
ATOM 695 C C . ASP A 1 88 ? -13.530 6.851 11.350 1.00 90.94 88 ASP A C 1
ATOM 697 O O . ASP A 1 88 ? -14.137 5.867 11.769 1.00 90.94 88 ASP A O 1
ATOM 701 N N . SER A 1 89 ? -13.379 7.062 10.042 1.00 93.69 89 SER A N 1
ATOM 702 C CA . SER A 1 89 ? -13.916 6.183 8.999 1.00 93.69 89 SER A CA 1
ATOM 703 C C . SER A 1 89 ? -12.838 5.354 8.312 1.00 93.69 89 SER A C 1
ATOM 705 O O . SER A 1 89 ? -13.105 4.211 7.929 1.00 93.69 89 SER A O 1
ATOM 707 N N . PHE A 1 90 ? -11.639 5.908 8.126 1.00 96.12 90 PHE A N 1
ATOM 708 C CA . PHE A 1 90 ? -10.582 5.247 7.373 1.00 96.12 90 PHE A CA 1
ATOM 709 C C . PHE A 1 90 ? -9.172 5.765 7.687 1.00 96.12 90 PHE A C 1
ATOM 711 O O . PHE A 1 90 ? -8.956 6.840 8.246 1.00 96.12 90 PHE A O 1
ATOM 718 N N . LEU A 1 91 ? -8.202 4.970 7.248 1.00 97.31 91 LEU A N 1
ATOM 719 C CA . LEU A 1 91 ? -6.783 5.261 7.195 1.00 97.31 91 LEU A CA 1
ATOM 720 C C . LEU A 1 91 ? -6.310 5.128 5.752 1.00 97.31 91 LEU A C 1
ATOM 722 O O . LEU A 1 91 ? -6.556 4.108 5.104 1.00 97.31 91 LEU A O 1
ATOM 726 N N . ILE A 1 92 ? -5.579 6.132 5.275 1.00 98.25 92 ILE A N 1
ATOM 727 C CA . ILE A 1 92 ? -4.880 6.105 3.991 1.00 98.25 92 ILE A CA 1
ATOM 728 C C . ILE A 1 92 ? -3.383 6.202 4.252 1.00 98.25 92 ILE A C 1
ATOM 730 O O . ILE A 1 92 ? -2.899 7.070 4.985 1.00 98.25 92 ILE A O 1
ATOM 734 N N . ALA A 1 93 ? -2.637 5.307 3.617 1.00 98.00 93 ALA A N 1
ATOM 735 C CA . ALA A 1 93 ? -1.188 5.324 3.633 1.00 98.00 93 ALA A CA 1
ATOM 736 C C . ALA A 1 93 ? -0.625 4.890 2.279 1.00 98.00 93 ALA A C 1
ATOM 738 O O . ALA A 1 93 ? -1.320 4.314 1.441 1.00 98.00 93 ALA A O 1
ATOM 739 N N . TYR A 1 94 ? 0.665 5.120 2.077 1.00 97.25 94 TYR A N 1
ATOM 740 C CA . TYR A 1 94 ? 1.396 4.527 0.967 1.00 97.25 94 TYR A CA 1
ATOM 741 C C . TYR A 1 94 ? 2.775 4.047 1.397 1.00 97.25 94 TYR A C 1
ATOM 743 O O . TYR A 1 94 ? 3.394 4.604 2.302 1.00 97.25 94 TYR A O 1
ATOM 751 N N . ARG A 1 95 ? 3.283 3.020 0.720 1.00 94.62 95 ARG A N 1
ATOM 752 C CA . ARG A 1 95 ? 4.677 2.581 0.799 1.00 94.62 95 ARG A CA 1
ATOM 753 C C . ARG A 1 95 ? 5.402 2.999 -0.467 1.00 94.62 95 ARG A C 1
ATOM 755 O O . ARG A 1 95 ? 4.865 2.859 -1.562 1.00 94.62 95 ARG A O 1
ATOM 762 N N . GLN A 1 96 ? 6.650 3.428 -0.318 1.00 92.25 96 GLN A N 1
ATOM 763 C CA . GLN A 1 96 ? 7.530 3.679 -1.452 1.00 92.25 96 GLN A CA 1
ATOM 764 C C . GLN A 1 96 ? 8.671 2.654 -1.516 1.00 92.25 96 GLN A C 1
ATOM 766 O O . GLN A 1 96 ? 9.353 2.393 -0.521 1.00 92.25 96 GLN A O 1
ATOM 771 N N . SER A 1 97 ? 8.880 2.037 -2.683 1.00 90.06 97 SER A N 1
ATOM 772 C CA . SER A 1 97 ? 9.999 1.108 -2.895 1.00 90.06 97 SER A CA 1
ATOM 773 C C . SER A 1 97 ? 11.342 1.851 -2.847 1.00 90.06 97 SER A C 1
ATOM 775 O O . SER A 1 97 ? 11.461 2.940 -3.396 1.00 90.06 97 SER A O 1
ATOM 777 N N . ARG A 1 98 ? 12.377 1.253 -2.246 1.00 87.69 98 ARG A N 1
ATOM 778 C CA . ARG A 1 98 ? 13.663 1.940 -1.998 1.00 87.69 98 ARG A CA 1
ATOM 779 C C . ARG A 1 98 ? 14.492 2.236 -3.250 1.00 87.69 98 ARG A C 1
ATOM 781 O O . ARG A 1 98 ? 15.256 3.189 -3.253 1.00 87.69 98 ARG A O 1
ATOM 788 N N . VAL A 1 99 ? 14.397 1.382 -4.271 1.00 86.50 99 VAL A N 1
ATOM 789 C CA . VAL A 1 99 ? 15.262 1.467 -5.463 1.00 86.50 99 VAL A CA 1
ATOM 790 C C . VAL A 1 99 ? 14.587 2.264 -6.568 1.00 86.50 99 VAL A C 1
ATOM 792 O O . VAL A 1 99 ? 15.171 3.193 -7.110 1.00 86.50 99 VAL A O 1
ATOM 795 N N . PHE A 1 100 ? 13.351 1.899 -6.902 1.00 88.81 100 PHE A N 1
ATOM 796 C CA . PHE A 1 100 ? 12.631 2.488 -8.028 1.00 88.81 100 PHE A CA 1
ATOM 797 C C . PHE A 1 100 ? 11.600 3.520 -7.606 1.00 88.81 100 PHE A C 1
ATOM 799 O O . PHE A 1 100 ? 10.963 4.114 -8.468 1.00 88.81 100 PHE A O 1
ATOM 806 N N . ASN A 1 101 ? 11.412 3.750 -6.307 1.00 89.62 101 ASN A N 1
ATOM 807 C CA . ASN A 1 101 ? 10.493 4.765 -5.812 1.00 89.62 101 ASN A CA 1
ATOM 808 C C . ASN A 1 101 ? 9.030 4.580 -6.258 1.00 89.62 101 ASN A C 1
ATOM 810 O O . ASN A 1 101 ? 8.253 5.531 -6.196 1.00 89.62 101 ASN A O 1
ATOM 814 N N . PHE A 1 102 ? 8.642 3.367 -6.674 1.00 91.94 102 PHE A N 1
ATOM 815 C CA . PHE A 1 102 ? 7.249 3.007 -6.942 1.00 91.94 102 PHE A CA 1
ATOM 816 C C . PHE A 1 102 ? 6.398 3.114 -5.684 1.00 91.94 102 PHE A C 1
ATOM 818 O O . PHE A 1 102 ? 6.874 2.797 -4.591 1.00 91.94 102 PHE A O 1
ATOM 825 N N . VAL A 1 103 ? 5.158 3.560 -5.873 1.00 94.38 103 VAL A N 1
ATOM 826 C CA . VAL A 1 103 ? 4.217 3.853 -4.795 1.00 94.38 103 VAL A CA 1
ATOM 827 C C . VAL A 1 103 ? 3.081 2.840 -4.799 1.00 94.38 103 VAL A C 1
ATOM 829 O O . VAL A 1 103 ? 2.340 2.724 -5.785 1.00 94.38 103 VAL A O 1
ATOM 832 N N . ASP A 1 104 ? 2.943 2.175 -3.659 1.00 95.50 104 ASP A N 1
ATOM 833 C CA . ASP A 1 104 ? 1.869 1.248 -3.330 1.00 95.50 104 ASP A CA 1
ATOM 834 C C . ASP A 1 104 ? 0.955 1.931 -2.311 1.00 95.50 104 ASP A C 1
ATOM 836 O O . ASP A 1 104 ? 1.375 2.186 -1.180 1.00 95.50 104 ASP A O 1
ATOM 840 N N . TRP A 1 105 ? -0.273 2.260 -2.701 1.00 97.81 105 TRP A N 1
ATOM 841 C CA . TRP A 1 105 ? -1.260 2.861 -1.803 1.00 97.81 105 TRP A CA 1
ATOM 842 C C . TRP A 1 105 ? -2.062 1.790 -1.079 1.00 97.81 105 TRP A C 1
ATOM 844 O O . TRP A 1 105 ? -2.320 0.722 -1.632 1.00 97.81 105 TRP A O 1
ATOM 854 N N . ILE A 1 106 ? -2.504 2.103 0.134 1.00 98.19 106 ILE A N 1
ATOM 85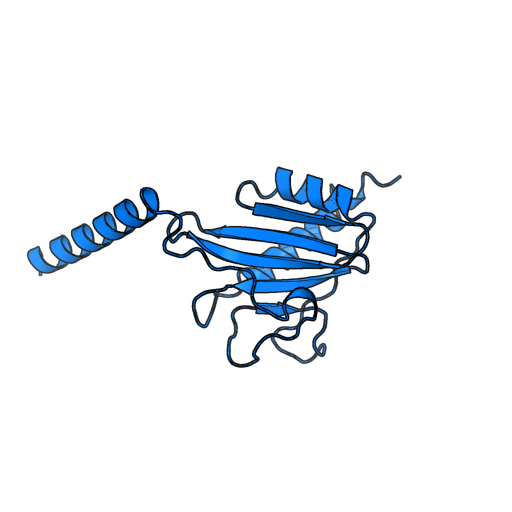5 C CA . ILE A 1 106 ? -3.407 1.277 0.925 1.00 98.19 106 ILE A CA 1
ATOM 856 C C . ILE A 1 106 ? -4.467 2.156 1.589 1.00 98.19 106 ILE A C 1
ATOM 858 O O . ILE A 1 106 ? -4.165 3.221 2.126 1.00 98.19 106 ILE A O 1
ATOM 862 N N . CYS A 1 107 ? -5.710 1.689 1.544 1.00 98.25 107 CYS A N 1
ATOM 863 C CA . CYS A 1 107 ? -6.837 2.259 2.261 1.00 98.25 107 CYS A CA 1
ATOM 864 C C . CYS A 1 107 ? -7.439 1.184 3.163 1.00 98.25 107 CYS A C 1
ATOM 866 O O . CYS A 1 107 ? -7.698 0.065 2.712 1.00 98.25 107 CYS A O 1
ATOM 868 N N . ILE A 1 108 ? -7.628 1.517 4.435 1.00 97.81 108 ILE A N 1
ATOM 869 C CA . ILE A 1 108 ? -8.184 0.631 5.455 1.00 97.81 108 ILE A CA 1
ATOM 870 C C . ILE A 1 108 ? -9.355 1.361 6.099 1.00 97.81 108 ILE A C 1
ATOM 872 O O . ILE A 1 108 ? -9.174 2.431 6.667 1.00 97.81 108 ILE A O 1
ATOM 876 N N . LYS A 1 109 ? -10.553 0.797 6.009 1.00 96.75 109 LYS A N 1
ATOM 877 C CA . LYS A 1 109 ? -11.756 1.316 6.659 1.00 96.75 109 LYS A CA 1
ATOM 878 C C . LYS A 1 109 ? -11.844 0.828 8.102 1.00 96.75 109 LYS A C 1
ATOM 880 O O . LYS A 1 109 ? -11.274 -0.204 8.455 1.00 96.75 109 LYS A O 1
ATOM 885 N N . LYS A 1 110 ? -12.603 1.548 8.930 1.00 94.38 110 LYS A N 1
ATOM 886 C CA . LYS A 1 110 ? -12.843 1.209 10.343 1.00 94.38 110 LYS A CA 1
ATOM 887 C C . LYS A 1 110 ? -13.452 -0.182 10.550 1.00 94.38 110 LYS A C 1
ATOM 889 O O . LYS A 1 110 ? -13.170 -0.821 11.556 1.00 94.38 110 LYS A O 1
ATOM 894 N N . ASP A 1 111 ? -14.250 -0.668 9.603 1.00 93.88 111 ASP A N 1
ATOM 895 C CA . ASP A 1 111 ? -14.826 -2.020 9.628 1.00 93.88 111 ASP A CA 1
ATOM 896 C C . ASP A 1 111 ? -13.823 -3.127 9.244 1.00 93.88 111 ASP A C 1
ATOM 898 O O . ASP A 1 111 ? -14.179 -4.305 9.201 1.00 93.88 111 ASP A O 1
ATOM 902 N N . GLY A 1 112 ? -12.569 -2.764 8.959 1.00 95.06 112 GLY A N 1
ATOM 903 C CA . GLY A 1 112 ? -11.528 -3.689 8.536 1.00 95.06 112 GLY A CA 1
ATOM 904 C C . GLY A 1 112 ? -11.454 -3.913 7.032 1.00 95.06 112 GLY A C 1
ATOM 905 O O . GLY A 1 112 ? -10.526 -4.591 6.573 1.00 95.06 112 GLY A O 1
ATOM 906 N N . ALA A 1 113 ? -12.374 -3.351 6.240 1.00 97.06 113 ALA A N 1
ATOM 907 C CA . ALA A 1 113 ? -12.288 -3.449 4.794 1.00 97.06 113 ALA A CA 1
ATOM 908 C C . ALA A 1 113 ? -11.011 -2.755 4.299 1.00 97.06 113 ALA A C 1
ATOM 910 O O . ALA A 1 113 ? -10.758 -1.580 4.554 1.00 97.06 113 ALA A O 1
ATOM 911 N N . VAL A 1 114 ? -10.184 -3.508 3.586 1.00 97.94 114 VAL A N 1
ATOM 912 C CA . VAL A 1 114 ? -8.883 -3.082 3.072 1.00 97.94 114 VAL A CA 1
ATOM 913 C C . VAL A 1 114 ? -8.845 -3.159 1.549 1.00 97.94 114 VAL A C 1
ATOM 915 O O . VAL A 1 114 ? -9.374 -4.107 0.960 1.00 97.94 114 VAL A O 1
ATOM 918 N N . SER A 1 115 ? -8.189 -2.182 0.927 1.00 98.06 115 SER A N 1
ATOM 919 C CA . SER A 1 115 ? -7.783 -2.195 -0.479 1.00 98.06 115 SER A CA 1
ATOM 920 C C . SER A 1 115 ? -6.349 -1.686 -0.603 1.00 98.06 115 SER A C 1
ATOM 922 O O . SER A 1 115 ? -5.991 -0.699 0.036 1.00 98.06 115 SER A O 1
ATOM 924 N N . ALA A 1 116 ? -5.532 -2.314 -1.446 1.00 97.69 116 ALA A N 1
ATOM 925 C CA . ALA A 1 116 ? -4.163 -1.879 -1.721 1.00 97.69 116 ALA A CA 1
ATOM 926 C C . ALA A 1 116 ? -3.859 -1.958 -3.219 1.00 97.69 116 ALA A C 1
ATOM 928 O O . ALA A 1 116 ? -4.300 -2.895 -3.878 1.00 97.69 116 ALA A O 1
ATOM 929 N N . SER A 1 117 ? -3.115 -0.994 -3.763 1.00 97.06 117 SER A N 1
ATOM 930 C CA . SER A 1 117 ? -2.825 -0.916 -5.197 1.00 97.06 117 SER A CA 1
ATOM 931 C C . SER A 1 117 ? -1.484 -0.263 -5.488 1.00 97.06 117 SER A C 1
ATOM 933 O O . SER A 1 117 ? -1.192 0.837 -5.017 1.00 97.06 117 SER A O 1
ATOM 935 N N . ALA A 1 118 ? -0.727 -0.877 -6.393 1.00 94.44 118 ALA A N 1
ATOM 936 C CA . ALA A 1 118 ? 0.418 -0.240 -7.018 1.00 94.44 118 ALA A CA 1
ATOM 937 C C . ALA A 1 118 ? -0.070 0.720 -8.111 1.00 94.44 118 ALA A C 1
ATOM 939 O O . ALA A 1 118 ? -0.986 0.423 -8.887 1.00 94.44 118 ALA A O 1
ATOM 940 N N . THR A 1 119 ? 0.549 1.891 -8.187 1.00 91.12 119 THR A N 1
ATOM 941 C CA . THR A 1 119 ? 0.164 2.940 -9.148 1.00 91.12 119 THR A CA 1
ATOM 942 C C . THR A 1 119 ? 0.776 2.748 -10.531 1.00 91.12 119 THR A C 1
ATOM 944 O O . THR A 1 119 ? 0.211 3.189 -11.535 1.00 91.12 119 THR A O 1
ATOM 947 N N . LEU A 1 120 ?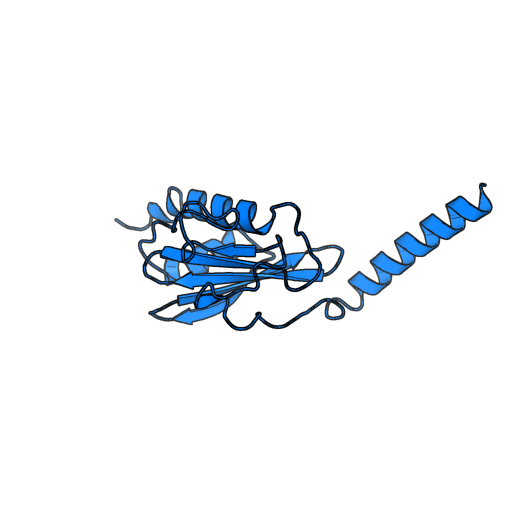 1.911 2.053 -10.604 1.00 89.12 120 LEU A N 1
ATOM 948 C CA . LEU A 1 120 ? 2.670 1.831 -11.828 1.00 89.12 120 LEU A CA 1
ATOM 949 C C . LEU A 1 120 ? 2.844 0.333 -12.102 1.00 89.12 120 LEU A C 1
ATOM 951 O O . LEU A 1 120 ? 2.896 -0.481 -11.184 1.00 89.12 120 LEU A O 1
ATOM 955 N N . GLY A 1 121 ? 2.927 -0.020 -13.386 1.00 85.69 121 GLY A N 1
ATOM 956 C CA . GLY A 1 121 ? 3.061 -1.403 -13.838 1.00 85.69 121 GLY A CA 1
ATOM 957 C C . GLY A 1 121 ? 1.728 -2.148 -13.955 1.00 85.69 121 GLY A C 1
ATOM 958 O O . GLY A 1 121 ? 0.661 -1.630 -13.622 1.00 85.69 121 GLY A O 1
ATOM 959 N N . HIS A 1 122 ? 1.808 -3.362 -14.500 1.00 85.31 122 HIS A N 1
ATOM 960 C CA . HIS A 1 122 ? 0.670 -4.275 -14.650 1.00 85.31 122 HIS A CA 1
ATOM 961 C C . HIS A 1 122 ? 0.579 -5.284 -13.495 1.00 85.31 122 HIS A C 1
ATOM 963 O O . HIS A 1 122 ? -0.522 -5.645 -13.089 1.00 85.31 122 HIS A O 1
ATOM 969 N N . SER A 1 123 ? 1.731 -5.690 -12.951 1.00 89.06 123 SER A N 1
ATOM 970 C CA . SER A 1 123 ? 1.875 -6.633 -11.840 1.00 89.06 123 SER A CA 1
ATOM 971 C C . SER A 1 123 ? 2.843 -6.071 -10.798 1.00 89.06 123 SER A C 1
ATOM 973 O O . SER A 1 123 ? 3.821 -5.412 -11.152 1.00 89.06 123 SER A O 1
ATOM 975 N N . ASP A 1 124 ? 2.562 -6.341 -9.526 1.00 88.75 124 ASP A N 1
ATOM 976 C CA . ASP A 1 124 ? 3.410 -6.047 -8.368 1.00 88.75 124 ASP A CA 1
ATOM 977 C C . ASP A 1 124 ? 4.046 -7.322 -7.781 1.00 88.75 124 ASP A C 1
ATOM 979 O O . ASP A 1 124 ? 4.595 -7.282 -6.684 1.00 88.75 124 ASP A O 1
ATOM 983 N N . PHE A 1 125 ? 3.934 -8.466 -8.469 1.00 91.06 125 PHE A N 1
ATOM 984 C CA . PHE A 1 125 ? 4.346 -9.784 -7.968 1.00 91.06 125 PHE A CA 1
ATOM 985 C C . PHE A 1 125 ? 3.723 -10.161 -6.608 1.00 91.06 125 PHE A C 1
ATOM 987 O O . PHE A 1 125 ? 4.345 -10.856 -5.807 1.00 91.06 125 PHE A O 1
ATOM 994 N N . GLY A 1 126 ? 2.498 -9.699 -6.334 1.00 93.62 126 GLY A N 1
ATOM 995 C CA . GLY A 1 126 ? 1.759 -10.013 -5.110 1.00 93.62 126 GLY A CA 1
ATOM 996 C C . GLY A 1 126 ? 2.164 -9.177 -3.896 1.00 93.62 126 GLY A C 1
ATOM 997 O O . GLY A 1 126 ? 1.753 -9.491 -2.778 1.00 93.62 126 GLY A O 1
ATOM 998 N N . LYS A 1 127 ? 2.948 -8.108 -4.079 1.00 94.50 127 LYS A N 1
ATOM 999 C CA . LYS A 1 127 ? 3.465 -7.280 -2.981 1.00 94.50 127 LYS A CA 1
ATOM 1000 C C . LYS A 1 127 ? 2.380 -6.558 -2.185 1.00 94.50 127 LYS A C 1
ATOM 1002 O O . LYS A 1 127 ? 2.568 -6.366 -0.984 1.00 94.50 127 LYS A O 1
ATOM 1007 N N . ASN A 1 128 ? 1.258 -6.192 -2.802 1.00 96.25 128 ASN A N 1
ATOM 1008 C CA . ASN A 1 128 ? 0.121 -5.607 -2.091 1.00 96.25 128 ASN A CA 1
ATOM 1009 C C . ASN A 1 128 ? -0.631 -6.638 -1.255 1.00 96.25 128 ASN A C 1
ATOM 1011 O O . ASN A 1 128 ? -1.003 -6.350 -0.120 1.00 96.25 128 ASN A O 1
ATOM 1015 N N . ARG A 1 129 ? -0.783 -7.865 -1.766 1.00 97.00 129 ARG A N 1
ATOM 1016 C CA . ARG A 1 129 ? -1.311 -8.979 -0.973 1.00 97.00 129 ARG A CA 1
ATOM 1017 C C . ARG A 1 129 ? -0.410 -9.244 0.229 1.00 97.00 129 ARG A C 1
ATOM 1019 O O . ARG A 1 129 ? -0.892 -9.226 1.351 1.00 97.00 129 ARG A O 1
ATOM 1026 N N . GLU A 1 130 ? 0.893 -9.404 -0.000 1.00 96.38 130 GLU A N 1
ATOM 1027 C CA . GLU A 1 130 ? 1.891 -9.606 1.058 1.00 96.38 130 GLU A CA 1
ATOM 1028 C C . GLU A 1 130 ? 1.828 -8.505 2.128 1.00 96.38 130 GLU A C 1
ATOM 1030 O O . GLU A 1 130 ? 1.860 -8.807 3.319 1.00 96.38 130 GLU A O 1
ATOM 1035 N N . LEU A 1 131 ? 1.678 -7.239 1.721 1.00 95.62 131 LEU A N 1
ATOM 1036 C CA . LEU A 1 131 ? 1.517 -6.121 2.649 1.00 95.62 131 LEU A CA 1
ATOM 1037 C C . LEU A 1 131 ? 0.266 -6.279 3.524 1.00 95.62 131 LEU A C 1
ATOM 1039 O O . LEU A 1 131 ? 0.357 -6.147 4.742 1.00 95.62 131 LEU A O 1
ATOM 1043 N N . VAL A 1 132 ? -0.890 -6.579 2.925 1.00 97.00 132 VAL A N 1
ATOM 1044 C CA . VAL A 1 132 ? -2.139 -6.786 3.675 1.00 97.00 132 VAL A CA 1
ATOM 1045 C C . VAL A 1 132 ? -2.004 -7.955 4.657 1.00 97.00 132 VAL A C 1
ATOM 1047 O O . VAL A 1 132 ? -2.424 -7.833 5.807 1.00 97.00 132 VAL A O 1
ATOM 1050 N N . GLU A 1 133 ? -1.365 -9.055 4.253 1.00 96.44 133 GLU A N 1
ATOM 1051 C CA . GLU A 1 133 ? -1.101 -10.202 5.132 1.00 96.44 133 GLU A CA 1
ATOM 1052 C C . GLU A 1 133 ? -0.192 -9.824 6.317 1.00 96.44 133 GLU A C 1
ATOM 1054 O O . GLU A 1 133 ? -0.494 -10.163 7.462 1.00 96.44 133 GLU A O 1
ATOM 1059 N N . GLN A 1 134 ? 0.884 -9.066 6.073 1.00 94.81 134 GLN A N 1
ATOM 1060 C CA . GLN A 1 134 ? 1.777 -8.572 7.129 1.00 94.81 134 GLN A CA 1
ATOM 1061 C C . GLN A 1 134 ? 1.033 -7.671 8.122 1.00 94.81 134 GLN A C 1
ATOM 1063 O O . GLN A 1 134 ? 1.202 -7.812 9.333 1.00 94.81 134 GLN A O 1
ATOM 1068 N N . ILE A 1 135 ? 0.175 -6.777 7.625 1.00 94.69 135 ILE A N 1
ATOM 1069 C CA . ILE A 1 135 ? -0.664 -5.921 8.469 1.00 94.69 135 ILE A CA 1
ATOM 1070 C C . ILE A 1 135 ? -1.645 -6.768 9.285 1.00 94.69 135 ILE A C 1
ATOM 1072 O O . ILE A 1 135 ? -1.828 -6.511 10.475 1.00 94.69 135 ILE A O 1
ATOM 1076 N N . ARG A 1 136 ? -2.234 -7.815 8.697 1.00 94.69 136 ARG A N 1
ATOM 1077 C CA . ARG A 1 136 ? -3.151 -8.705 9.420 1.00 94.69 136 ARG A CA 1
ATOM 1078 C C . ARG A 1 136 ? -2.475 -9.389 10.606 1.00 94.69 136 ARG A C 1
ATOM 1080 O O . ARG A 1 136 ? -3.072 -9.450 11.678 1.00 94.69 136 ARG A O 1
ATOM 1087 N N . LEU A 1 137 ? -1.233 -9.844 10.445 1.00 91.19 137 LEU A N 1
ATOM 1088 C CA . LEU A 1 137 ? -0.456 -10.425 11.544 1.00 91.19 137 LEU A CA 1
ATOM 1089 C C . LEU A 1 137 ? -0.189 -9.410 12.665 1.00 91.19 137 LEU A C 1
ATOM 1091 O O . LEU A 1 137 ? -0.242 -9.771 13.838 1.00 91.19 137 LEU A O 1
ATOM 1095 N N . LEU A 1 138 ? 0.044 -8.134 12.333 1.00 88.00 138 LEU A N 1
ATOM 1096 C CA . LEU A 1 138 ? 0.187 -7.078 13.343 1.00 88.00 138 LEU A CA 1
ATOM 1097 C C . LEU A 1 138 ? -1.107 -6.855 14.130 1.00 88.00 138 LEU A C 1
ATOM 1099 O O . LEU A 1 138 ? -1.046 -6.712 15.350 1.00 88.00 138 LEU A O 1
ATOM 1103 N N . CYS A 1 139 ? -2.255 -6.880 13.447 1.00 84.94 139 CYS A N 1
ATOM 1104 C CA . CYS A 1 139 ? -3.573 -6.737 14.071 1.00 84.94 139 CYS A CA 1
ATOM 1105 C C . CYS A 1 139 ? -3.903 -7.906 15.015 1.00 84.94 139 CYS A C 1
ATOM 1107 O O . CYS A 1 139 ? -4.579 -7.718 16.017 1.00 84.94 139 CYS A O 1
ATOM 1109 N N . GLN A 1 140 ? -3.421 -9.115 14.710 1.00 81.25 140 GLN A N 1
ATOM 1110 C CA . GLN A 1 140 ? -3.616 -10.307 15.546 1.00 81.25 140 GLN A CA 1
ATOM 1111 C C . GLN A 1 140 ? -2.606 -10.422 16.699 1.00 81.25 140 GLN A C 1
ATOM 1113 O O . GLN A 1 140 ? -2.810 -11.224 17.606 1.00 81.25 140 GLN A O 1
ATOM 1118 N N . GLY A 1 141 ? -1.505 -9.670 16.642 1.00 72.69 141 GLY A N 1
ATOM 1119 C CA . GLY A 1 141 ? -0.408 -9.731 17.605 1.00 72.69 141 GLY A CA 1
ATOM 1120 C C . GLY A 1 141 ? -0.271 -8.450 18.427 1.00 72.69 141 GLY A C 1
ATOM 1121 O O . GLY A 1 141 ? -1.195 -8.031 19.115 1.00 72.69 141 GLY A O 1
ATOM 1122 N N . ILE A 1 142 ? 0.909 -7.827 18.344 1.00 58.59 142 ILE A N 1
ATOM 1123 C CA . ILE A 1 142 ? 1.363 -6.708 19.197 1.00 58.59 142 ILE A CA 1
ATOM 1124 C C . ILE A 1 142 ? 0.396 -5.511 19.179 1.00 58.59 142 ILE A C 1
ATOM 1126 O O . ILE A 1 142 ? 0.238 -4.853 20.197 1.00 58.59 142 ILE A O 1
ATOM 1130 N N . CYS A 1 143 ? -0.269 -5.245 18.051 1.00 63.69 143 CYS A N 1
ATOM 1131 C CA . CYS A 1 143 ? -1.219 -4.134 17.936 1.00 63.69 143 CYS A CA 1
ATOM 1132 C C . CYS A 1 143 ? -2.645 -4.510 18.364 1.00 63.69 143 CYS A C 1
ATOM 1134 O O . CYS A 1 143 ? -3.466 -3.622 18.552 1.00 63.69 143 CYS A O 1
ATOM 1136 N N . GLY A 1 144 ? -2.939 -5.807 18.516 1.00 54.25 144 GLY A N 1
ATOM 1137 C CA . GLY A 1 144 ? -4.196 -6.311 19.074 1.00 54.25 144 GLY A CA 1
ATOM 1138 C C . GLY A 1 144 ? -4.169 -6.465 20.599 1.00 54.25 144 GLY A C 1
ATOM 1139 O O . GLY A 1 144 ? -5.223 -6.474 21.216 1.00 54.25 144 GLY A O 1
ATOM 1140 N N . GLN A 1 145 ? -2.979 -6.554 21.212 1.00 50.66 145 GLN A N 1
ATOM 1141 C CA . GLN A 1 145 ? -2.789 -6.724 22.665 1.00 50.66 145 GLN A CA 1
ATOM 1142 C C . GLN A 1 145 ? -2.653 -5.411 23.456 1.00 50.66 145 GLN A C 1
ATOM 1144 O O . GLN A 1 145 ? -2.520 -5.445 24.673 1.00 50.66 145 GLN A O 1
ATOM 1149 N N . GLN A 1 146 ? -2.701 -4.251 22.796 1.00 41.22 146 GLN A N 1
ATOM 1150 C CA . GLN A 1 146 ? -2.836 -2.938 23.452 1.00 41.22 146 GLN A CA 1
ATOM 1151 C C . GLN A 1 146 ? -4.301 -2.479 23.514 1.00 41.22 146 GLN A C 1
ATOM 1153 O O . GLN A 1 146 ? -4.604 -1.289 23.481 1.00 41.22 146 GLN A O 1
ATOM 1158 N N . CYS A 1 147 ? -5.204 -3.455 23.583 1.00 39.97 147 CYS A N 1
ATOM 1159 C CA . CYS A 1 147 ? -6.643 -3.290 23.711 1.00 39.97 147 CYS A CA 1
ATOM 1160 C C . CYS A 1 147 ? -7.166 -4.267 24.773 1.00 39.97 147 CYS A C 1
ATOM 1162 O O . CYS A 1 147 ? -7.952 -5.149 24.449 1.00 39.97 147 CYS A O 1
ATOM 1164 N N . ASP A 1 148 ? -6.685 -4.108 26.004 1.00 34.72 148 ASP A N 1
ATOM 1165 C CA . ASP A 1 148 ? -7.428 -4.438 27.225 1.00 34.72 148 ASP A CA 1
ATOM 1166 C C . ASP A 1 148 ? -7.447 -3.183 28.108 1.00 34.72 148 ASP A C 1
ATOM 1168 O O . ASP A 1 148 ? -6.367 -2.557 28.258 1.00 34.72 148 ASP A O 1
#

InterPro domains:
  IPR010865 Protein of unknown function DUF1499 [PF07386] (42-136)

Radius of gyration: 17.55 Å; chains: 1; bounding box: 49×28×53 Å

pLDDT: mean 90.69, std 10.5, range [34.72, 98.25]

Organism: NCBI:txid454

Foldseek 3Di:
DVVVVVVVVVVLVVLQVCCVVCLCPQDDDDDPCQQVLPDDPQAPFKAWCNDDPPDSRHDPFADAPDQVLLVVVCVVVPVQKDWDDDDQFKTKIWGADPRNRWIKIKIATPNRIIMIGTPDDRHPPCVNVVVSVVSNVCCVPDSVVVPD

Sequence (148 aa):
MKIFLLSLLLGAVLVTVIMHFFPKINYRSMPEGLCEGQLSSKKTNWVSSQVKRTDTHYVEPLRLSDIETLANCLKLKFPSMTVTEVNDSFLIAYRQSRVFNFVDWICIKKDGAVSASATLGHSDFGKNRELVEQIRLLCQGICGQQCD

Secondary structure (DSSP, 8-state):
-HHHHHHHHHHHHHHHHHHHH-TTTT--PPPTTTTTT---TT-SSEEESSS-TTSTTB-PPP--S-HHHHHHHHHHH-TTEEEEEE-SSEEEEEEE-TTT--EEEEEEETTS-EEEEESSSS--TTHHHHHHHHHHHHHHTTTTSS--